Protein AF-A0A658NNI0-F1 (afdb_monomer_lite)

Radius of gyration: 15.39 Å; chains: 1; bounding box: 29×37×35 Å

Structure (mmCIF, N/CA/C/O backbone):
data_AF-A0A658NNI0-F1
#
_entry.id   AF-A0A658NNI0-F1
#
loop_
_atom_site.group_PDB
_atom_site.id
_atom_site.type_symbol
_atom_site.label_atom_id
_atom_site.label_alt_id
_atom_site.label_comp_id
_atom_site.label_asym_id
_atom_site.label_entity_id
_atom_site.label_seq_id
_atom_site.pdbx_PDB_ins_code
_atom_site.Cartn_x
_atom_site.Cartn_y
_atom_site.Cartn_z
_atom_site.occupancy
_atom_site.B_iso_or_equiv
_atom_site.auth_seq_id
_atom_site.auth_comp_id
_atom_site.auth_asym_id
_atom_site.auth_atom_id
_atom_site.pdbx_PDB_model_num
ATOM 1 N N . GLY A 1 1 ? 11.352 -14.735 3.097 1.00 90.50 1 GLY A N 1
ATOM 2 C CA . GLY A 1 1 ? 12.442 -15.673 3.419 1.00 90.50 1 GLY A CA 1
ATOM 3 C C . GLY A 1 1 ? 12.634 -15.914 4.910 1.00 90.50 1 GLY A C 1
ATOM 4 O O . GLY A 1 1 ? 13.720 -16.322 5.293 1.00 90.50 1 GLY A O 1
ATOM 5 N N . LEU A 1 2 ? 11.631 -15.658 5.756 1.00 97.25 2 LEU A N 1
ATOM 6 C CA . LEU A 1 2 ? 11.606 -16.027 7.182 1.00 97.25 2 LEU A CA 1
ATOM 7 C C . LEU A 1 2 ? 10.211 -16.555 7.560 1.00 97.25 2 LEU A C 1
ATOM 9 O O . LEU A 1 2 ? 9.781 -16.439 8.705 1.00 97.25 2 LEU A O 1
ATOM 13 N N . GLU A 1 3 ? 9.488 -17.095 6.581 1.00 97.06 3 GLU A N 1
ATOM 14 C CA . GLU A 1 3 ? 8.103 -17.549 6.695 1.00 97.06 3 GLU A CA 1
ATOM 15 C C . GLU A 1 3 ? 7.949 -18.587 7.819 1.00 97.06 3 GLU A C 1
ATOM 17 O O . GLU A 1 3 ? 6.980 -18.526 8.569 1.00 97.06 3 GLU A O 1
ATOM 22 N N . ASP A 1 4 ? 8.965 -19.432 8.042 1.00 97.69 4 ASP A N 1
ATOM 23 C CA . ASP A 1 4 ? 9.015 -20.434 9.123 1.00 97.69 4 ASP A CA 1
ATOM 24 C C . ASP A 1 4 ? 8.940 -19.840 10.545 1.00 97.69 4 ASP A C 1
ATOM 26 O O . ASP A 1 4 ? 8.731 -20.558 11.526 1.00 97.69 4 ASP A O 1
ATOM 30 N N . ARG A 1 5 ? 9.133 -18.522 10.697 1.00 97.62 5 ARG A N 1
ATOM 31 C CA . ARG A 1 5 ? 8.969 -17.818 11.981 1.00 97.62 5 ARG A CA 1
ATOM 32 C C . ARG A 1 5 ? 7.507 -17.472 12.281 1.00 97.62 5 ARG A C 1
ATOM 34 O O . ARG A 1 5 ? 7.197 -17.204 13.443 1.00 97.62 5 ARG A O 1
ATOM 41 N N . ILE A 1 6 ? 6.620 -17.473 11.284 1.00 98.00 6 ILE A N 1
ATOM 42 C CA . ILE A 1 6 ? 5.201 -17.133 11.443 1.00 98.00 6 ILE A CA 1
ATOM 43 C C . ILE A 1 6 ? 4.489 -18.311 12.118 1.00 98.00 6 ILE A C 1
ATOM 45 O O . ILE A 1 6 ? 4.285 -19.362 11.521 1.00 98.00 6 ILE A O 1
ATOM 49 N N . ARG A 1 7 ? 4.111 -18.147 13.391 1.00 98.06 7 ARG A N 1
ATOM 50 C CA . ARG A 1 7 ? 3.381 -19.183 14.148 1.00 98.06 7 ARG A CA 1
ATOM 51 C C . ARG A 1 7 ? 1.904 -19.260 13.774 1.00 98.06 7 ARG A C 1
ATOM 53 O O . ARG A 1 7 ? 1.321 -20.338 13.820 1.00 98.06 7 ARG A O 1
ATOM 60 N N . SER A 1 8 ? 1.318 -18.123 13.427 1.00 97.38 8 SER A N 1
ATOM 61 C CA . SER A 1 8 ? -0.051 -17.996 12.945 1.00 97.38 8 SER A CA 1
ATOM 62 C C . SER A 1 8 ? -0.200 -16.691 12.168 1.00 97.38 8 SER A C 1
ATOM 64 O O . SER A 1 8 ? 0.536 -15.730 12.400 1.00 97.38 8 SER A O 1
ATOM 66 N N . VAL A 1 9 ? -1.164 -16.666 11.250 1.00 96.69 9 VAL A N 1
ATOM 67 C CA . VAL A 1 9 ? -1.640 -15.442 10.600 1.00 96.69 9 VAL A CA 1
ATOM 68 C C . VAL A 1 9 ? -2.905 -15.010 11.330 1.00 96.69 9 VAL A C 1
ATOM 70 O O . VAL A 1 9 ? -3.796 -15.829 11.549 1.00 96.69 9 VAL A O 1
ATOM 73 N N . LEU A 1 10 ? -2.960 -13.747 11.743 1.00 97.50 10 LEU A N 1
ATOM 74 C CA . LEU A 1 10 ? -4.149 -13.174 12.362 1.00 97.50 10 LEU A CA 1
ATOM 75 C C . LEU A 1 10 ? -5.077 -12.647 11.270 1.00 97.50 10 LEU A C 1
ATOM 77 O O . LEU A 1 10 ? -4.628 -12.013 10.318 1.00 97.50 10 LEU A O 1
ATOM 81 N N . THR A 1 11 ? -6.365 -12.925 11.423 1.00 97.31 11 THR A N 1
ATOM 82 C CA . THR A 1 11 ? -7.421 -12.347 10.581 1.00 97.31 11 THR A CA 1
ATOM 83 C C . THR A 1 11 ? -7.603 -10.859 10.889 1.00 97.31 11 THR A C 1
ATOM 85 O O . THR A 1 11 ? -7.215 -10.390 11.965 1.00 97.31 11 THR A O 1
ATOM 88 N N . ALA A 1 12 ? -8.217 -10.114 9.969 1.00 95.31 12 ALA A N 1
ATOM 89 C CA . ALA A 1 12 ? -8.478 -8.687 10.160 1.00 95.31 12 ALA A CA 1
ATOM 90 C C . ALA A 1 12 ? -9.414 -8.427 11.357 1.00 95.31 12 ALA A C 1
ATOM 92 O O . ALA A 1 12 ? -9.267 -7.425 12.054 1.00 95.31 12 ALA A O 1
ATOM 93 N N . GLU A 1 13 ? -10.320 -9.363 11.650 1.00 96.31 13 GLU A N 1
ATOM 94 C CA . GLU A 1 13 ? -11.223 -9.322 12.803 1.00 96.31 13 GLU A CA 1
ATOM 95 C C . GLU A 1 13 ? -10.479 -9.531 14.129 1.00 96.31 13 GLU A C 1
ATOM 97 O O . GLU A 1 13 ? -10.887 -9.003 15.162 1.00 96.31 13 GLU A O 1
ATOM 102 N N . GLN A 1 14 ? -9.385 -10.300 14.120 1.00 97.38 14 GLN A N 1
ATOM 103 C CA . GLN A 1 14 ? -8.545 -10.522 15.301 1.00 97.38 14 GLN A CA 1
ATOM 104 C C . GLN A 1 14 ? -7.579 -9.363 15.549 1.00 97.38 14 GLN A C 1
ATOM 106 O O . GLN A 1 14 ? -7.324 -9.005 16.699 1.00 97.38 14 GLN A O 1
ATOM 111 N N . SER A 1 15 ? -6.999 -8.806 14.487 1.00 96.44 15 SER A N 1
ATOM 112 C CA . SER A 1 15 ? -6.062 -7.691 14.569 1.00 96.44 15 SER A CA 1
ATOM 113 C C . SER A 1 15 ? -6.102 -6.899 13.271 1.00 96.44 15 SER A C 1
ATOM 115 O O . SER A 1 15 ? -5.534 -7.308 12.259 1.00 96.44 15 SER A O 1
ATOM 117 N N . LEU A 1 16 ? -6.795 -5.761 13.312 1.00 96.06 16 LEU A N 1
ATOM 118 C CA . LEU A 1 16 ? -6.959 -4.920 12.137 1.00 96.06 16 LEU A CA 1
ATOM 119 C C . LEU A 1 16 ? -5.591 -4.346 11.705 1.00 96.06 16 LEU A C 1
ATOM 121 O O . LEU A 1 16 ? -4.905 -3.752 12.545 1.00 96.06 16 LEU A O 1
ATOM 125 N N . PRO A 1 17 ? -5.190 -4.497 10.429 1.00 96.06 17 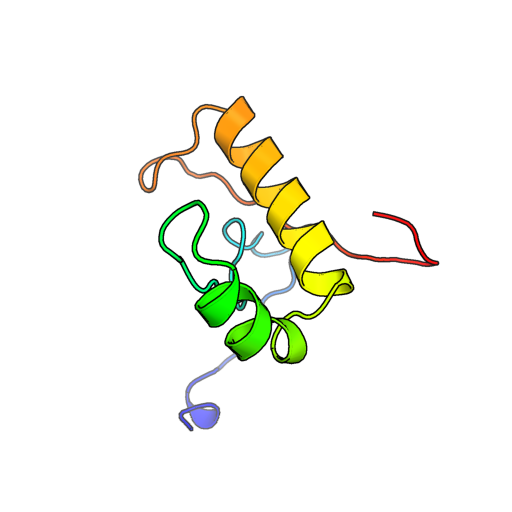PRO A N 1
ATOM 126 C CA . PRO A 1 17 ? -3.916 -3.991 9.925 1.00 96.06 17 PRO A CA 1
ATOM 127 C C . PRO A 1 17 ? -3.736 -2.480 10.083 1.00 96.06 17 PRO A C 1
ATOM 129 O O . PRO A 1 17 ? -4.703 -1.712 10.109 1.00 96.06 17 PRO A O 1
ATOM 132 N N . ALA A 1 18 ? -2.478 -2.039 10.115 1.00 94.81 18 ALA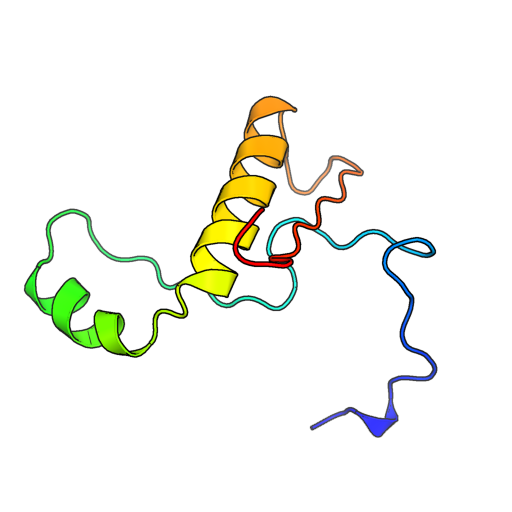 A N 1
ATOM 133 C CA . ALA A 1 18 ? -2.165 -0.624 9.954 1.00 94.81 18 ALA A CA 1
ATOM 134 C C . ALA A 1 18 ? -2.502 -0.161 8.517 1.00 94.81 18 ALA A C 1
ATOM 136 O O . ALA A 1 18 ? -2.280 -0.927 7.576 1.00 94.81 18 ALA A O 1
ATOM 137 N N . PRO A 1 19 ? -2.957 1.092 8.315 1.00 94.94 19 PRO A N 1
ATOM 138 C CA . PRO A 1 19 ? -3.221 1.635 6.981 1.00 94.94 19 PRO A CA 1
ATOM 139 C C . PRO A 1 19 ? -2.019 1.485 6.033 1.00 94.94 19 PRO A C 1
ATOM 141 O O . PRO A 1 19 ? -0.949 2.046 6.286 1.00 94.94 19 PRO A O 1
ATOM 144 N N . GLY A 1 20 ? -2.197 0.767 4.926 1.00 95.69 20 GLY A N 1
ATOM 145 C CA . GLY A 1 20 ? -1.172 0.476 3.923 1.00 95.69 20 GLY A CA 1
ATOM 146 C C . GLY A 1 20 ? -0.231 -0.687 4.252 1.00 95.69 20 GLY A C 1
ATOM 147 O O . GLY A 1 20 ? 0.774 -0.858 3.561 1.00 95.69 20 GLY A O 1
ATOM 148 N N . GLN A 1 21 ? -0.497 -1.476 5.297 1.00 96.94 21 GLN A N 1
ATOM 149 C CA . GLN A 1 21 ? 0.355 -2.605 5.671 1.00 96.94 21 GLN A CA 1
ATOM 150 C C . GLN A 1 21 ? 0.468 -3.634 4.534 1.00 96.94 21 GLN A C 1
ATOM 152 O O . GLN A 1 21 ? -0.526 -4.112 4.002 1.00 96.94 21 GLN A O 1
ATOM 157 N N . GLY A 1 22 ? 1.705 -4.015 4.204 1.00 9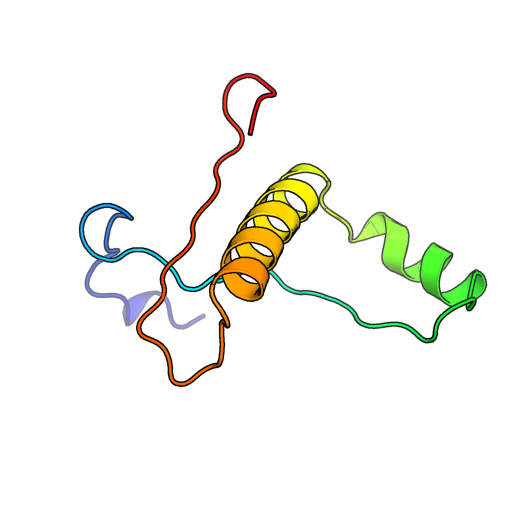5.69 22 GLY A N 1
ATOM 158 C CA . GLY A 1 22 ? 2.002 -4.996 3.155 1.00 95.69 22 GLY A CA 1
ATOM 159 C C . GLY A 1 22 ? 2.150 -4.402 1.751 1.00 95.69 22 GLY A C 1
ATOM 160 O O . GLY A 1 22 ? 2.686 -5.079 0.878 1.00 95.69 22 GLY A O 1
ATOM 161 N N . ALA A 1 23 ? 1.763 -3.141 1.543 1.00 97.56 23 ALA A N 1
ATOM 162 C CA . ALA A 1 23 ? 1.987 -2.428 0.291 1.00 97.56 23 ALA A CA 1
ATOM 163 C C . ALA A 1 23 ? 3.321 -1.664 0.303 1.00 97.56 23 ALA A C 1
ATOM 165 O O . ALA A 1 23 ? 3.764 -1.152 1.333 1.00 97.56 23 ALA A O 1
ATOM 166 N N . LEU A 1 24 ? 3.943 -1.546 -0.871 1.00 97.69 24 LEU A N 1
ATOM 167 C CA . LEU A 1 24 ? 5.097 -0.679 -1.097 1.00 97.69 24 LEU A CA 1
ATOM 168 C C . LEU A 1 24 ? 4.653 0.549 -1.892 1.00 97.69 24 LEU A C 1
ATOM 170 O O . LEU A 1 24 ? 4.033 0.419 -2.942 1.00 97.69 24 LEU A O 1
ATOM 174 N N . GLY A 1 25 ? 4.978 1.738 -1.387 1.00 96.38 25 GLY A N 1
ATOM 175 C CA . GLY A 1 25 ? 4.778 3.002 -2.094 1.00 96.38 25 GLY A CA 1
ATOM 176 C C . GLY A 1 25 ? 6.106 3.557 -2.598 1.00 96.38 25 GLY A C 1
ATOM 177 O O . GLY A 1 25 ? 7.113 3.473 -1.896 1.00 96.38 25 GLY A O 1
ATOM 178 N N . ILE A 1 26 ? 6.101 4.147 -3.792 1.00 97.06 26 ILE A N 1
ATOM 179 C CA . ILE A 1 26 ? 7.259 4.836 -4.369 1.00 97.06 26 ILE A CA 1
ATOM 180 C C . ILE A 1 26 ? 6.945 6.331 -4.404 1.00 97.06 26 ILE A C 1
ATOM 182 O O . ILE A 1 26 ? 5.977 6.753 -5.032 1.00 97.06 26 ILE A O 1
ATOM 186 N N . GLU A 1 27 ? 7.750 7.133 -3.711 1.00 97.38 27 GLU A N 1
ATOM 187 C CA . GLU A 1 27 ? 7.643 8.590 -3.744 1.00 97.38 27 GLU A CA 1
ATOM 188 C C . GLU A 1 27 ? 8.510 9.156 -4.870 1.00 97.38 27 GLU A C 1
ATOM 190 O O . GLU A 1 27 ? 9.654 8.742 -5.060 1.00 97.38 27 GLU A O 1
ATOM 195 N N . LEU A 1 28 ? 7.956 10.110 -5.615 1.00 96.94 28 LEU A N 1
ATOM 196 C CA . LEU A 1 28 ? 8.626 10.791 -6.717 1.00 96.94 28 LEU A CA 1
ATOM 197 C C . LEU A 1 28 ? 8.566 12.303 -6.521 1.00 96.94 28 LEU A C 1
ATOM 199 O O . LEU A 1 28 ? 7.656 12.831 -5.877 1.00 96.94 28 LEU A O 1
ATOM 203 N N . VAL A 1 29 ? 9.500 13.010 -7.157 1.00 97.94 29 VAL A N 1
ATOM 204 C CA . VAL A 1 29 ? 9.432 14.468 -7.269 1.00 97.94 29 VAL A CA 1
ATOM 205 C C . VAL A 1 29 ? 8.203 14.854 -8.094 1.00 97.94 29 VAL A C 1
ATOM 207 O O . VAL A 1 29 ? 7.975 14.337 -9.190 1.00 97.94 29 VAL A O 1
ATOM 210 N N . ALA A 1 30 ? 7.406 15.785 -7.572 1.00 96.50 30 ALA A N 1
ATOM 211 C CA . ALA A 1 30 ? 6.206 16.255 -8.249 1.00 96.50 30 ALA A CA 1
ATOM 212 C C . ALA A 1 30 ? 6.544 16.871 -9.620 1.00 96.50 30 ALA A C 1
ATOM 214 O O . ALA A 1 30 ? 7.380 17.766 -9.721 1.00 96.50 30 ALA A O 1
ATOM 215 N N . GLY A 1 31 ? 5.860 16.406 -10.669 1.00 97.00 31 GLY A N 1
ATOM 216 C CA . GLY A 1 31 ? 6.039 16.893 -12.041 1.00 97.00 31 GLY A CA 1
ATOM 217 C C . GLY A 1 31 ? 7.107 16.165 -12.865 1.00 97.00 31 GLY A C 1
ATOM 218 O O . GLY A 1 31 ? 7.225 16.449 -14.056 1.00 97.00 31 GLY A O 1
ATOM 219 N N . ASP A 1 32 ? 7.844 15.205 -12.297 1.00 98.12 32 ASP A N 1
ATOM 220 C CA . ASP A 1 32 ? 8.804 14.392 -13.053 1.00 98.12 32 ASP A CA 1
ATOM 221 C C . ASP A 1 32 ? 8.092 13.304 -13.880 1.00 98.12 32 ASP A C 1
ATOM 223 O O . ASP A 1 32 ? 7.924 12.155 -13.463 1.00 98.12 32 ASP A O 1
ATOM 227 N N . ALA A 1 33 ? 7.646 13.683 -15.079 1.00 97.94 33 ALA A N 1
ATOM 228 C CA . ALA A 1 33 ? 6.946 12.785 -15.995 1.00 97.94 33 ALA A CA 1
ATOM 229 C C . ALA A 1 33 ? 7.819 11.616 -16.482 1.00 97.94 33 ALA A C 1
ATOM 231 O O . ALA A 1 33 ? 7.292 10.542 -16.780 1.00 97.94 33 ALA A O 1
ATOM 232 N N . ALA A 1 34 ? 9.141 11.806 -16.554 1.00 98.12 34 ALA A N 1
ATOM 233 C CA . ALA A 1 34 ? 10.056 10.756 -16.980 1.00 98.12 34 ALA A CA 1
ATOM 234 C C . ALA A 1 34 ? 10.118 9.646 -15.926 1.00 98.12 34 ALA A C 1
ATOM 236 O O . ALA A 1 34 ? 9.958 8.474 -16.264 1.00 98.12 34 ALA A O 1
ATOM 237 N N . MET A 1 35 ?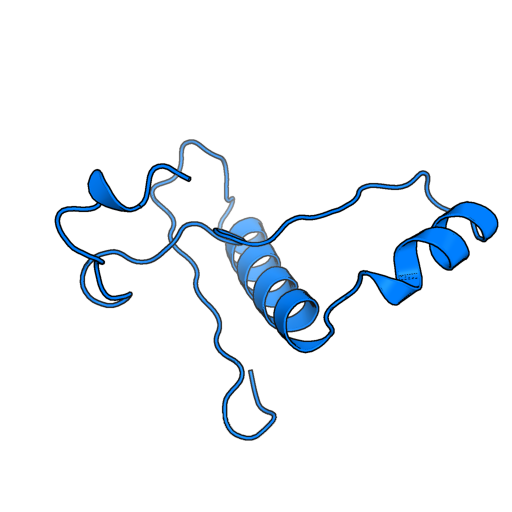 10.269 10.001 -14.646 1.00 98.06 35 MET A N 1
ATOM 238 C CA . MET A 1 35 ? 10.238 9.010 -13.565 1.00 98.06 35 MET A CA 1
ATOM 239 C C . MET A 1 35 ? 8.858 8.399 -13.357 1.00 98.06 35 MET A C 1
ATOM 241 O O . MET A 1 35 ? 8.769 7.194 -13.118 1.00 98.06 35 MET A O 1
ATOM 245 N N . ALA A 1 36 ? 7.781 9.171 -13.529 1.00 97.62 36 ALA A N 1
ATOM 246 C CA . ALA A 1 36 ? 6.42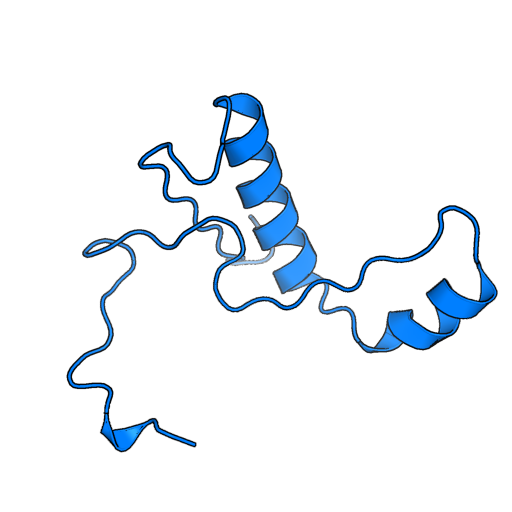7 8.625 -13.487 1.00 97.62 36 ALA A CA 1
ATOM 247 C C . ALA A 1 36 ? 6.232 7.506 -14.527 1.00 97.62 36 ALA A C 1
ATOM 249 O O . ALA A 1 36 ? 5.688 6.455 -14.200 1.00 97.62 36 ALA A O 1
ATOM 250 N N . ALA A 1 37 ? 6.736 7.688 -15.753 1.00 98.06 37 ALA A N 1
ATOM 251 C CA . ALA A 1 37 ? 6.664 6.666 -16.798 1.00 98.06 37 ALA A CA 1
ATOM 252 C C . ALA A 1 37 ? 7.484 5.405 -16.469 1.00 98.06 37 ALA A C 1
ATOM 254 O O . ALA A 1 37 ? 7.070 4.303 -16.822 1.00 98.06 37 ALA A O 1
ATOM 255 N N . VAL A 1 38 ? 8.622 5.549 -15.779 1.00 98.25 38 VAL A N 1
ATOM 256 C CA . VAL A 1 38 ? 9.473 4.415 -15.374 1.00 98.25 38 VAL A CA 1
ATOM 257 C C . VAL A 1 38 ? 8.792 3.540 -14.323 1.00 98.25 38 VAL A C 1
ATOM 259 O O . VAL A 1 38 ? 8.884 2.317 -14.408 1.00 98.25 38 VAL A O 1
ATOM 262 N N . VAL A 1 39 ? 8.110 4.138 -13.341 1.00 97.56 39 VAL A N 1
ATOM 263 C CA . VAL A 1 39 ? 7.485 3.379 -12.241 1.00 97.56 39 VAL A CA 1
ATOM 264 C C . VAL A 1 39 ? 6.048 2.957 -12.527 1.00 97.56 39 VAL A C 1
ATOM 266 O O . VAL A 1 39 ? 5.555 2.061 -11.854 1.00 97.56 39 VAL A O 1
ATOM 269 N N . ALA A 1 40 ? 5.380 3.558 -13.518 1.00 97.25 40 ALA A N 1
ATOM 270 C CA . ALA A 1 40 ? 3.992 3.247 -13.865 1.00 97.25 40 ALA A CA 1
ATOM 271 C C . ALA A 1 40 ? 3.693 1.739 -14.026 1.00 97.25 40 ALA A C 1
ATOM 273 O O . ALA A 1 40 ? 2.646 1.309 -13.551 1.00 97.25 40 ALA A O 1
ATOM 274 N N . PRO A 1 41 ? 4.577 0.903 -14.613 1.00 98.06 41 PRO A N 1
ATOM 275 C CA . PRO A 1 41 ? 4.327 -0.537 -14.724 1.00 98.06 41 PRO 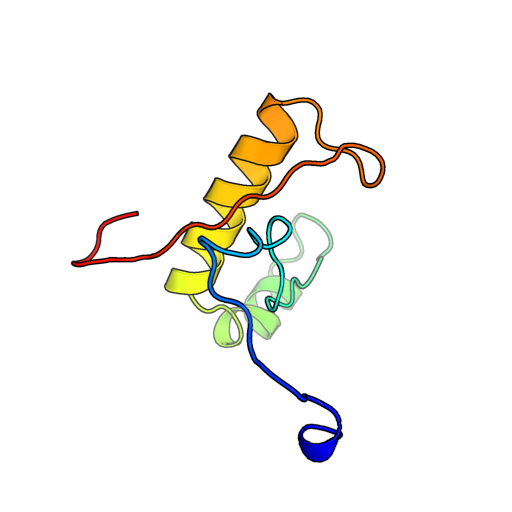A CA 1
ATOM 276 C C . PRO A 1 41 ? 4.333 -1.304 -13.391 1.00 98.06 41 PRO A C 1
ATOM 278 O O . PRO A 1 41 ? 3.964 -2.474 -13.377 1.00 98.06 41 PRO A O 1
ATOM 281 N N . LEU A 1 42 ? 4.806 -0.691 -12.301 1.00 97.88 42 LEU A N 1
ATOM 282 C CA . LEU A 1 42 ? 4.860 -1.298 -10.967 1.00 97.88 42 LEU A CA 1
ATOM 283 C C . LEU A 1 42 ? 3.582 -1.051 -10.155 1.00 97.88 42 LEU A C 1
ATOM 285 O O . LEU A 1 42 ? 3.419 -1.658 -9.099 1.00 97.88 42 LEU A O 1
ATOM 289 N N . ASP A 1 43 ? 2.713 -0.145 -10.612 1.00 97.25 43 ASP A N 1
ATOM 290 C CA . ASP A 1 43 ? 1.470 0.181 -9.921 1.00 97.25 43 ASP A CA 1
ATOM 291 C C . ASP A 1 43 ? 0.447 -0.946 -10.092 1.00 97.25 43 ASP A C 1
ATOM 293 O O . ASP A 1 43 ? 0.145 -1.375 -11.207 1.00 97.25 43 ASP A O 1
ATOM 297 N N . ASP A 1 44 ? -0.102 -1.407 -8.971 1.00 97.50 44 ASP A N 1
ATOM 298 C CA . ASP A 1 44 ? -1.259 -2.294 -8.943 1.00 97.50 44 ASP A CA 1
ATOM 299 C C . ASP A 1 44 ? -2.503 -1.447 -8.630 1.00 97.50 44 ASP A C 1
ATOM 301 O O . ASP A 1 44 ? -2.640 -0.960 -7.500 1.00 97.50 44 ASP A O 1
ATOM 305 N N . PRO A 1 45 ? -3.433 -1.261 -9.589 1.00 94.94 45 PRO A N 1
ATOM 306 C CA . PRO A 1 45 ? -4.571 -0.378 -9.382 1.00 94.94 45 PRO A CA 1
ATOM 307 C C . PRO A 1 45 ? -5.444 -0.786 -8.194 1.00 94.94 45 PRO A C 1
ATOM 309 O O . PRO A 1 45 ? -5.925 0.089 -7.480 1.00 94.94 45 PRO A O 1
ATOM 312 N N . GLY A 1 46 ? -5.665 -2.081 -7.950 1.00 96.38 46 GLY A N 1
ATOM 313 C CA . GLY A 1 46 ? -6.516 -2.543 -6.847 1.00 96.38 46 GLY A CA 1
ATOM 314 C C . GLY A 1 46 ? -5.936 -2.156 -5.486 1.00 96.38 46 GLY A C 1
ATOM 315 O O . GLY A 1 46 ? -6.603 -1.524 -4.666 1.00 96.38 46 GLY A O 1
ATOM 316 N N . THR A 1 47 ? -4.651 -2.441 -5.300 1.00 97.12 47 THR A N 1
ATOM 317 C CA . THR A 1 47 ? -3.863 -2.075 -4.121 1.00 97.12 47 THR A CA 1
ATOM 318 C C . THR A 1 47 ? -3.818 -0.561 -3.941 1.00 97.12 47 THR A C 1
ATOM 320 O O . THR A 1 47 ? -4.071 -0.064 -2.843 1.00 97.12 47 THR A O 1
ATOM 323 N N . ALA A 1 48 ? -3.558 0.194 -5.013 1.00 96.94 48 ALA A N 1
ATOM 324 C CA . ALA A 1 48 ? -3.514 1.653 -4.971 1.00 96.94 48 ALA A CA 1
ATOM 325 C C . ALA A 1 48 ? -4.842 2.252 -4.484 1.00 96.94 48 ALA A C 1
ATOM 327 O O . ALA A 1 48 ? -4.842 3.180 -3.669 1.00 96.94 48 ALA A O 1
ATOM 328 N N . HIS A 1 49 ? -5.978 1.708 -4.930 1.00 97.12 49 HIS A N 1
ATOM 329 C CA . HIS A 1 49 ? -7.298 2.140 -4.474 1.00 97.12 49 HIS A CA 1
ATOM 330 C C . HIS A 1 49 ? -7.517 1.846 -2.980 1.00 97.12 49 HIS A C 1
ATOM 332 O O . HIS A 1 49 ? -7.863 2.772 -2.238 1.00 97.12 49 HIS A O 1
ATOM 338 N N . CYS A 1 50 ? -7.265 0.614 -2.520 1.00 98.00 50 CYS A N 1
ATOM 339 C CA . CYS A 1 50 ? -7.393 0.235 -1.105 1.00 98.00 50 CYS A CA 1
ATOM 340 C C . CYS A 1 50 ? -6.530 1.121 -0.198 1.00 98.00 50 CYS A C 1
ATOM 342 O O . CYS A 1 50 ? -7.037 1.782 0.710 1.00 98.00 50 CYS A O 1
ATOM 344 N N . VAL A 1 51 ? -5.235 1.234 -0.505 1.00 97.69 51 VAL A N 1
ATOM 345 C CA . VAL A 1 51 ? -4.286 2.026 0.292 1.00 97.69 51 VAL A CA 1
ATOM 346 C C . VAL A 1 51 ? -4.671 3.506 0.296 1.00 97.69 51 VAL A C 1
ATOM 348 O O . VAL A 1 51 ? -4.526 4.197 1.309 1.00 97.69 51 VAL A O 1
ATOM 351 N N . LYS A 1 52 ? -5.199 4.034 -0.816 1.00 97.44 52 LYS A N 1
ATOM 352 C CA . LYS A 1 52 ? -5.684 5.419 -0.872 1.00 97.44 52 LYS A CA 1
ATOM 353 C C . LYS A 1 52 ? -6.868 5.639 0.068 1.00 97.44 52 LYS A C 1
ATOM 355 O O . LYS A 1 52 ? -6.882 6.672 0.746 1.00 97.44 52 LYS A O 1
ATOM 360 N N . ALA A 1 53 ? -7.810 4.698 0.135 1.00 97.56 53 ALA A N 1
ATOM 361 C CA . ALA A 1 53 ? -8.946 4.747 1.054 1.00 97.56 53 ALA A CA 1
ATOM 362 C C . ALA A 1 53 ? -8.488 4.679 2.519 1.00 97.56 53 ALA A C 1
ATOM 364 O O . ALA A 1 53 ? -8.817 5.565 3.309 1.00 97.56 53 ALA A O 1
ATOM 365 N N . GLU A 1 54 ? -7.635 3.715 2.863 1.00 97.06 54 GLU A N 1
ATOM 366 C CA . GLU A 1 54 ? -7.085 3.542 4.215 1.00 97.06 54 GLU A CA 1
ATOM 367 C C . GLU A 1 54 ? -6.316 4.781 4.689 1.00 97.06 54 GLU A C 1
ATOM 369 O O . GLU A 1 54 ? -6.501 5.267 5.809 1.00 97.06 54 GLU A O 1
ATOM 374 N N . ARG A 1 55 ? -5.473 5.358 3.824 1.00 95.25 55 ARG A N 1
ATOM 375 C CA . ARG A 1 55 ? -4.722 6.580 4.149 1.00 95.25 55 ARG A CA 1
ATOM 376 C C . ARG A 1 55 ? -5.630 7.803 4.243 1.00 95.25 55 ARG A C 1
ATOM 378 O O . ARG A 1 55 ? -5.329 8.704 5.022 1.00 95.25 55 ARG A O 1
ATOM 385 N N . ALA A 1 56 ? -6.703 7.878 3.455 1.00 95.69 56 ALA A N 1
ATOM 386 C CA . ALA A 1 56 ? -7.688 8.955 3.569 1.00 95.69 56 ALA A CA 1
ATOM 387 C C . ALA A 1 56 ? -8.440 8.882 4.903 1.00 95.69 56 ALA A C 1
ATOM 389 O O . ALA A 1 56 ? -8.515 9.895 5.598 1.00 95.69 56 ALA A O 1
ATOM 390 N N . PHE A 1 57 ? -8.894 7.688 5.290 1.00 94.56 57 PHE A N 1
ATOM 391 C CA . PHE A 1 57 ? -9.471 7.407 6.606 1.00 94.56 57 PHE A CA 1
ATOM 392 C C . PHE A 1 57 ? -8.509 7.796 7.737 1.00 94.56 57 PHE A C 1
ATOM 394 O O . PHE A 1 57 ? -8.870 8.567 8.624 1.00 94.56 57 PHE A O 1
ATOM 401 N N . SER A 1 58 ? -7.251 7.352 7.650 1.00 93.56 58 SER A N 1
ATOM 402 C CA . SER A 1 58 ? -6.218 7.670 8.638 1.00 93.56 58 SER A CA 1
ATOM 403 C C . SER A 1 58 ? -5.999 9.178 8.786 1.00 93.56 58 SER A C 1
ATOM 405 O O . SER A 1 58 ? -6.055 9.705 9.896 1.00 93.56 58 SER A O 1
ATOM 407 N N . ARG A 1 59 ? -5.848 9.912 7.674 1.00 92.81 59 ARG A N 1
ATOM 408 C CA . ARG A 1 59 ? -5.698 11.379 7.698 1.00 92.81 59 ARG A CA 1
ATOM 409 C C . ARG A 1 59 ? -6.907 12.087 8.308 1.00 92.81 59 ARG A C 1
ATOM 411 O O . ARG A 1 59 ? -6.718 13.038 9.060 1.00 92.81 59 ARG A O 1
ATOM 418 N N . ALA A 1 60 ? -8.123 11.637 7.999 1.00 93.38 60 ALA A N 1
ATOM 419 C CA . ALA A 1 60 ? -9.350 12.249 8.510 1.00 93.38 60 ALA A CA 1
ATOM 420 C C . ALA A 1 60 ? -9.477 12.142 10.039 1.00 93.38 60 ALA A C 1
ATOM 422 O O . ALA A 1 60 ? -10.063 13.020 10.666 1.00 93.38 60 ALA A O 1
ATOM 423 N N . LEU A 1 61 ? -8.895 11.102 10.641 1.00 90.56 61 LEU A N 1
ATOM 424 C CA . LEU A 1 61 ? -8.926 10.859 12.086 1.00 90.56 61 LEU A CA 1
ATOM 425 C C . LEU A 1 61 ? -7.679 11.369 12.828 1.00 90.56 61 LEU A C 1
ATOM 427 O O . LEU A 1 61 ? -7.491 11.054 14.001 1.00 90.56 61 LEU A O 1
ATOM 431 N N . GLY A 1 62 ? -6.823 12.157 12.168 1.00 82.94 62 GLY A N 1
ATOM 432 C CA . GLY A 1 62 ? -5.590 12.670 12.775 1.00 82.94 62 GLY A CA 1
ATOM 433 C C . GLY A 1 62 ? -4.508 11.601 12.941 1.00 82.94 62 GLY A C 1
ATOM 434 O O . GLY A 1 62 ? -3.712 11.665 13.877 1.00 82.94 62 GLY A O 1
ATOM 435 N N . GLY A 1 63 ? -4.491 10.610 12.047 1.00 70.81 63 GLY A N 1
ATOM 436 C CA . GLY A 1 63 ? -3.566 9.488 12.066 1.00 70.81 63 GLY A CA 1
ATOM 437 C C . GLY A 1 63 ? -2.111 9.935 12.167 1.00 70.81 63 GLY A C 1
ATOM 438 O O . GLY A 1 63 ? -1.572 10.602 11.284 1.00 70.81 63 GLY A O 1
ATOM 439 N N . SER A 1 64 ? -1.468 9.521 13.252 1.00 73.25 64 SER A N 1
ATOM 440 C CA . SER A 1 64 ? -0.021 9.538 13.426 1.00 73.25 64 SER A CA 1
ATOM 441 C C . SER A 1 64 ? 0.426 8.135 13.828 1.00 73.25 64 SER A C 1
ATOM 443 O O . SER A 1 64 ? -0.388 7.329 14.280 1.00 73.25 64 SER A O 1
ATOM 445 N N . CYS A 1 65 ? 1.723 7.840 13.725 1.00 66.81 65 CYS A N 1
ATOM 446 C CA . CYS A 1 65 ? 2.272 6.544 14.145 1.00 66.81 65 CYS A CA 1
ATOM 447 C C . CYS A 1 65 ? 2.072 6.234 15.646 1.00 66.81 65 CYS A C 1
ATOM 449 O O . CYS A 1 65 ? 2.451 5.159 16.095 1.00 66.81 65 CYS A O 1
ATOM 451 N N . GLN A 1 66 ? 1.529 7.172 16.429 1.00 75.06 66 GLN A N 1
ATOM 452 C CA . GLN A 1 66 ? 1.293 7.035 17.867 1.00 75.06 66 GLN A CA 1
ATOM 453 C C . GLN A 1 66 ? -0.188 6.837 18.228 1.00 75.06 66 GLN A C 1
ATOM 455 O O . GLN A 1 66 ? -0.508 6.669 19.402 1.00 75.06 66 GLN A O 1
ATOM 460 N N . VAL A 1 67 ? -1.097 6.853 17.248 1.00 79.81 67 VAL A N 1
ATOM 461 C CA . VAL A 1 67 ? -2.532 6.631 17.476 1.00 79.81 67 VAL A CA 1
ATOM 462 C C . VAL A 1 67 ? -2.852 5.145 17.262 1.00 79.81 67 VAL A C 1
ATOM 464 O O . VAL A 1 67 ? -2.415 4.589 16.253 1.00 79.81 67 VAL A O 1
ATOM 467 N N . PRO A 1 68 ? -3.618 4.485 18.154 1.00 87.12 68 PRO A N 1
ATOM 468 C CA . PRO A 1 68 ? -4.054 3.102 17.960 1.00 87.12 68 PRO A CA 1
ATOM 469 C C . PRO A 1 68 ? -5.140 3.034 16.875 1.00 87.12 68 PRO A C 1
ATOM 471 O O . PRO A 1 68 ? -6.330 2.942 17.170 1.00 87.12 68 PRO A O 1
ATOM 474 N N . LEU A 1 69 ? -4.723 3.130 15.612 1.00 90.00 69 LEU A N 1
ATOM 475 C CA . LEU A 1 69 ? -5.604 3.188 14.451 1.00 90.00 69 LEU A CA 1
ATOM 476 C C . LEU A 1 69 ? -5.261 2.084 13.449 1.00 90.00 69 LEU A C 1
ATOM 478 O O . LEU A 1 69 ? -4.189 2.098 12.845 1.00 90.00 69 LEU A O 1
ATOM 482 N N . GLY A 1 70 ? -6.200 1.161 13.252 1.00 93.69 70 GLY A N 1
ATOM 483 C CA . GLY A 1 70 ? -6.183 0.211 12.141 1.00 93.69 70 GLY A CA 1
ATOM 484 C C . GLY A 1 70 ? -7.060 0.699 10.990 1.00 93.69 70 GLY A C 1
ATOM 485 O O . GLY A 1 70 ? -8.008 1.454 11.206 1.00 93.69 70 GLY A O 1
ATOM 486 N N . GLY A 1 71 ? -6.755 0.272 9.771 1.00 94.62 71 GLY A N 1
ATOM 487 C CA . GLY A 1 71 ? -7.543 0.569 8.579 1.00 94.62 71 GLY A CA 1
ATOM 488 C C . GLY A 1 71 ? -7.203 -0.423 7.480 1.00 94.62 71 GLY A C 1
ATOM 489 O O . GLY A 1 71 ? -6.042 -0.520 7.095 1.00 94.62 71 GLY A O 1
ATOM 490 N N . TYR A 1 72 ? -8.213 -1.149 7.008 1.00 97.12 72 TYR A N 1
ATOM 491 C CA . TYR A 1 72 ? -8.064 -2.202 6.012 1.00 97.12 72 TYR A CA 1
ATOM 492 C C . TYR A 1 72 ? -9.229 -2.141 5.028 1.00 97.12 72 TYR A C 1
ATOM 494 O O . TYR A 1 72 ? -10.385 -2.252 5.438 1.00 97.12 72 TYR A O 1
ATOM 502 N N . ALA A 1 73 ? -8.924 -1.909 3.757 1.00 97.44 73 ALA A N 1
ATOM 503 C CA . ALA A 1 73 ? -9.889 -1.854 2.669 1.00 97.44 73 ALA A CA 1
ATOM 504 C C . ALA A 1 73 ? -9.693 -3.053 1.740 1.00 97.44 73 ALA A C 1
ATOM 506 O O . ALA A 1 73 ? -8.564 -3.434 1.429 1.00 97.44 73 ALA A O 1
ATOM 507 N N . VAL A 1 74 ? -10.791 -3.619 1.245 1.00 95.94 74 VAL A N 1
ATOM 508 C CA . VAL A 1 74 ? -10.774 -4.783 0.353 1.00 95.94 74 VAL A CA 1
ATOM 509 C C . VAL A 1 74 ? -11.598 -4.460 -0.882 1.00 95.94 74 VAL A C 1
ATOM 511 O O . VAL A 1 74 ? -12.708 -3.955 -0.772 1.00 95.94 74 VAL A O 1
ATOM 514 N N . MET A 1 75 ? -11.051 -4.764 -2.058 1.00 94.25 75 MET A N 1
ATOM 515 C CA . MET A 1 75 ? -11.815 -4.711 -3.298 1.00 94.25 75 MET A CA 1
ATOM 516 C C . MET A 1 75 ? -12.634 -5.997 -3.454 1.00 94.25 75 MET A C 1
ATOM 518 O O . MET A 1 75 ? -12.060 -7.065 -3.670 1.00 94.25 75 MET A O 1
ATOM 522 N N . GLU A 1 76 ? -13.960 -5.897 -3.422 1.00 93.56 76 GLU A N 1
ATOM 523 C CA . GLU A 1 76 ? -14.885 -7.011 -3.660 1.00 93.56 76 GLU A CA 1
ATOM 524 C C . GLU A 1 76 ? -15.874 -6.653 -4.772 1.00 93.56 76 GLU A C 1
ATOM 526 O O . GLU A 1 76 ? -16.472 -5.580 -4.774 1.00 93.56 76 GLU A O 1
ATOM 531 N N . GLU A 1 77 ? -16.035 -7.536 -5.763 1.00 91.06 77 GLU A N 1
ATOM 532 C CA . GLU A 1 77 ? -16.971 -7.343 -6.888 1.00 91.06 77 GLU A CA 1
ATOM 533 C C . GLU A 1 77 ? -16.820 -5.986 -7.616 1.00 91.06 77 GLU A C 1
ATOM 535 O O . GLU A 1 77 ? -17.789 -5.388 -8.090 1.00 91.06 77 GLU A O 1
ATOM 540 N N . GLY A 1 78 ? -15.585 -5.478 -7.702 1.00 86.56 78 GLY A N 1
ATOM 541 C CA . GLY A 1 78 ? -15.283 -4.186 -8.327 1.00 86.56 78 GLY A CA 1
ATOM 542 C C . GLY A 1 78 ? -15.668 -2.968 -7.482 1.00 86.56 78 GLY A C 1
ATOM 543 O O . GLY A 1 78 ? -15.668 -1.849 -7.996 1.00 86.56 78 GLY A O 1
ATOM 544 N N . LYS A 1 79 ? -15.989 -3.168 -6.204 1.00 87.06 79 LYS A N 1
ATOM 545 C CA . LYS A 1 79 ? -16.282 -2.121 -5.227 1.00 87.06 79 LYS A CA 1
ATOM 546 C C . LYS A 1 79 ? -15.236 -2.120 -4.127 1.00 87.06 79 LYS A C 1
ATOM 548 O O . LYS A 1 79 ? -14.603 -3.137 -3.866 1.00 87.06 79 LYS A O 1
ATOM 553 N N . LEU A 1 80 ? -15.091 -0.948 -3.528 1.00 84.12 80 LEU A N 1
ATOM 554 C CA . LEU A 1 80 ? -14.244 -0.670 -2.378 1.00 84.12 80 LEU A CA 1
ATOM 555 C C . LEU A 1 80 ? -15.117 -0.525 -1.134 1.00 84.12 80 LEU A C 1
ATOM 557 O O . LEU A 1 80 ? -16.250 -0.007 -1.303 1.00 84.12 80 LEU A O 1
#

Secondary structure (DSSP, 8-state):
--GGG---PPPTTTSPPPTTTT-------TT-HHHHHHHGGG--HHHHHHHHHHHHHHHHTT--TTS--------BTTB-

pLDDT: mean 94.18, std 6.39, range [66.81, 98.25]

Foldseek 3Di:
DVVVVDPDDDDCVRPFAAQLPPHDDDDDDPPPVVVCVVCVVVDDVQSVVFSVVSVVVCVVVVHDPPDPDHGGDHQDPNRD

Sequence (80 aa):
GLEDRIRSVLTAEQSLPAPGQGALGIELVAGDAAMAAVVAPLDDPGTAHCVKAERAFSRALGGSCQVPLGGYAVMEEGKL